Protein AF-A0A4P6YTA4-F1 (afdb_monomer_lite)

pLDDT: mean 75.15, std 20.16, range [35.97, 96.0]

InterPro domains:
  IPR048911 4-fold beta flower domain [PF21784] (6-77)

Secondary structure (DSSP, 8-state):
-PPEEEE-TTS-EEEEE-TTSEEEETTS-EEEEEETTEEE-TTS-EEEEEETTEEEETTS-EEEEETT--S-PPPP--S-S-------TTSTT--HHHHHHHHHHHHHHHHHTT-

Organism: NCBI:txid2506420

Foldseek 3Di:
DDWWFKAFPVRHTAWTQDPQQWIAGPVRHTDAGADPQFTAHLVRDTFFGRDQQFTAGPQQFGGIGTVRRDPDRDDGPPPDDDDPPDPPVVCPPVVSCVRNVVSVVVVVVVVVVVD

Sequence (115 aa):
MSDLVFYDRTGEPKLYLNHDKELYGYDGTFHGIIFKGIMYDFEGNWVGELSEGYLYNHDGHAEYFSKGAKNGPKLPKSVGFNDDRDWPEEHGQVDIKLVTERIFKRKVWSAKAVL

Structure (mmCIF, N/CA/C/O backbone):
data_AF-A0A4P6YTA4-F1
#
_entry.id   AF-A0A4P6YTA4-F1
#
loop_
_atom_site.group_PDB
_atom_site.id
_atom_site.type_symbol
_atom_site.label_atom_id
_atom_site.label_alt_id
_atom_site.label_comp_id
_atom_site.label_asym_id
_atom_site.label_entity_id
_atom_site.label_seq_id
_atom_site.pdbx_PDB_ins_code
_atom_site.Cartn_x
_atom_site.Cartn_y
_atom_site.Cartn_z
_atom_site.occupancy
_atom_site.B_iso_or_equiv
_atom_site.auth_seq_id
_atom_site.auth_comp_id
_atom_site.auth_asym_id
_atom_site.auth_atom_id
_atom_site.pdbx_PDB_model_num
ATOM 1 N N . MET A 1 1 ? 7.007 -10.228 11.771 1.00 47.25 1 MET A N 1
ATOM 2 C CA . MET A 1 1 ? 6.060 -9.086 11.740 1.00 47.25 1 MET A CA 1
ATOM 3 C C . MET A 1 1 ? 4.987 -9.452 10.737 1.00 47.25 1 MET A C 1
ATOM 5 O O . MET A 1 1 ? 5.364 -10.027 9.743 1.00 47.25 1 MET A O 1
ATOM 9 N N . SER A 1 2 ? 3.701 -9.253 11.009 1.00 58.12 2 SER A N 1
ATOM 10 C CA . SER A 1 2 ? 2.603 -9.670 10.119 1.00 58.12 2 SER A CA 1
ATOM 11 C C . SER A 1 2 ? 2.495 -8.784 8.876 1.00 58.12 2 SER A C 1
ATOM 13 O O . SER A 1 2 ? 2.819 -7.598 8.947 1.00 58.12 2 SER A O 1
ATOM 15 N N . ASP A 1 3 ? 1.999 -9.344 7.774 1.00 81.81 3 ASP A N 1
ATOM 16 C CA . ASP A 1 3 ? 1.627 -8.578 6.582 1.00 81.81 3 ASP A CA 1
ATOM 17 C C . ASP A 1 3 ? 0.537 -7.548 6.918 1.00 81.81 3 ASP A C 1
ATOM 19 O O . ASP A 1 3 ? -0.327 -7.787 7.773 1.00 81.81 3 ASP A O 1
ATOM 23 N N . LEU A 1 4 ? 0.590 -6.378 6.275 1.00 91.69 4 LEU A N 1
ATOM 24 C CA . LEU A 1 4 ? -0.441 -5.347 6.428 1.00 91.69 4 LEU A CA 1
ATOM 25 C C . LEU A 1 4 ? -1.508 -5.556 5.354 1.00 91.69 4 LEU A C 1
ATOM 27 O O . LEU A 1 4 ? -1.206 -5.468 4.171 1.00 91.69 4 LEU A O 1
ATOM 31 N N . VAL A 1 5 ? -2.747 -5.814 5.765 1.00 95.94 5 VAL A N 1
ATOM 32 C CA . VAL A 1 5 ? -3.872 -6.051 4.848 1.00 95.94 5 VAL A CA 1
ATOM 33 C C . VAL A 1 5 ? -4.628 -4.753 4.590 1.00 95.94 5 VAL A C 1
ATOM 35 O O . VAL A 1 5 ? -4.905 -3.998 5.529 1.00 95.94 5 VAL A O 1
ATOM 38 N N . PHE A 1 6 ? -4.992 -4.537 3.330 1.00 95.94 6 PHE A N 1
ATOM 39 C CA . PHE A 1 6 ? -5.815 -3.436 2.865 1.00 95.94 6 PHE A CA 1
ATOM 40 C C . PHE A 1 6 ? -7.157 -3.937 2.342 1.00 95.94 6 PHE A C 1
ATOM 42 O O . PHE A 1 6 ? -7.244 -4.897 1.570 1.00 95.94 6 PHE A O 1
ATOM 49 N N . TYR A 1 7 ? -8.195 -3.236 2.763 1.00 96.00 7 TYR A N 1
ATOM 50 C CA . TYR A 1 7 ? -9.588 -3.502 2.481 1.00 96.00 7 TYR A CA 1
ATOM 51 C C . TYR A 1 7 ? -10.129 -2.422 1.553 1.00 96.00 7 TYR A C 1
ATOM 53 O O . TYR A 1 7 ? -9.731 -1.259 1.650 1.00 96.00 7 TYR A O 1
ATOM 61 N N . ASP A 1 8 ? -11.034 -2.800 0.660 1.00 94.44 8 ASP A N 1
ATOM 62 C CA . ASP A 1 8 ? -11.807 -1.831 -0.109 1.00 94.44 8 ASP A CA 1
ATOM 63 C C . ASP A 1 8 ? -12.927 -1.205 0.737 1.00 94.44 8 ASP A C 1
ATOM 65 O O . ASP A 1 8 ? -13.161 -1.579 1.888 1.00 94.44 8 ASP A O 1
ATOM 69 N N . ARG A 1 9 ? -13.683 -0.278 0.142 1.00 90.12 9 ARG A N 1
ATOM 70 C CA . ARG A 1 9 ? -14.826 0.402 0.780 1.00 90.12 9 ARG A CA 1
ATOM 71 C C . ARG A 1 9 ? -15.919 -0.523 1.337 1.00 90.12 9 ARG A C 1
ATOM 73 O O . ARG A 1 9 ? -16.735 -0.062 2.130 1.00 90.12 9 ARG A O 1
ATOM 80 N N . THR A 1 10 ? -15.987 -1.776 0.892 1.00 94.00 10 THR A N 1
ATOM 81 C CA . THR A 1 10 ? -16.958 -2.773 1.373 1.00 94.00 10 THR A CA 1
ATOM 82 C C . THR A 1 10 ? -16.428 -3.574 2.563 1.00 94.00 10 THR A C 1
ATOM 84 O O . THR A 1 10 ? -17.187 -4.294 3.207 1.00 94.00 10 THR A O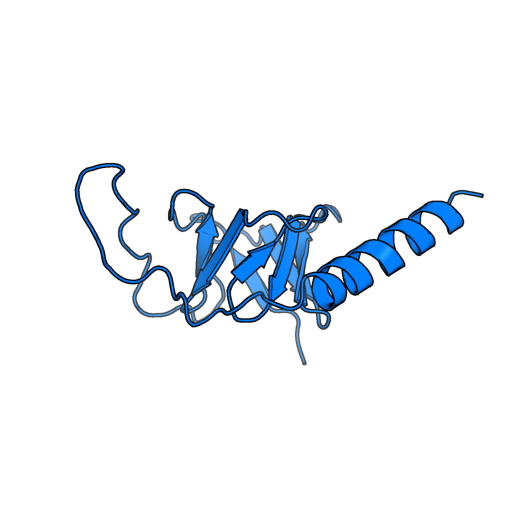 1
ATOM 87 N N . GLY A 1 11 ? -15.145 -3.406 2.898 1.00 91.88 11 GLY A N 1
ATOM 88 C CA . GLY A 1 11 ? -14.460 -4.165 3.937 1.00 91.88 11 GLY A CA 1
ATOM 89 C C . GLY A 1 11 ? -13.887 -5.490 3.436 1.00 91.88 11 GLY A C 1
ATOM 90 O O . GLY A 1 11 ? -13.435 -6.291 4.254 1.00 91.88 11 GLY A O 1
ATOM 91 N N . GLU A 1 12 ? -13.880 -5.739 2.124 1.00 95.31 12 GLU A N 1
ATOM 92 C CA . GLU A 1 12 ? -13.247 -6.926 1.555 1.00 95.31 12 GLU A CA 1
ATOM 93 C C . GLU A 1 12 ? -11.731 -6.728 1.448 1.00 95.31 12 GLU A C 1
ATOM 95 O O . GLU A 1 12 ? -11.288 -5.701 0.928 1.00 95.31 12 GLU A O 1
ATOM 100 N N . PRO A 1 13 ? -10.908 -7.694 1.897 1.00 95.50 13 PRO A N 1
ATOM 101 C CA . PRO A 1 13 ? -9.464 -7.619 1.727 1.00 95.50 13 PRO A CA 1
ATOM 102 C C . PRO A 1 13 ? -9.115 -7.759 0.240 1.00 95.50 13 PRO A C 1
ATOM 104 O O . PRO A 1 13 ? -9.467 -8.751 -0.399 1.00 95.50 13 PRO A O 1
ATOM 107 N N . LYS A 1 14 ? -8.420 -6.763 -0.314 1.00 95.69 14 LYS A N 1
ATOM 108 C CA . LYS A 1 14 ? -8.005 -6.755 -1.728 1.00 95.69 14 LYS A CA 1
ATOM 109 C C . LYS A 1 14 ? -6.503 -6.845 -1.891 1.00 95.69 14 LYS A C 1
ATOM 111 O O . LYS A 1 14 ? -6.048 -7.552 -2.785 1.00 95.69 14 LYS A O 1
ATOM 116 N N . LEU A 1 15 ? -5.753 -6.174 -1.019 1.00 95.81 15 LEU A N 1
ATOM 117 C CA . LEU A 1 15 ? -4.303 -6.089 -1.126 1.00 95.81 15 LEU A CA 1
ATOM 118 C C . LEU A 1 15 ? -3.632 -6.434 0.199 1.00 95.81 15 LEU A C 1
ATOM 120 O O . LEU A 1 15 ? -4.206 -6.249 1.274 1.00 95.81 15 LEU A O 1
ATOM 124 N N . TYR A 1 16 ? -2.385 -6.875 0.129 1.00 95.12 16 TYR A N 1
ATOM 125 C CA . TYR A 1 16 ? -1.520 -7.015 1.290 1.00 95.12 16 TYR A CA 1
ATOM 126 C C . TYR A 1 16 ? -0.116 -6.486 0.990 1.00 95.12 16 TYR A C 1
ATOM 128 O O . TYR A 1 16 ? 0.390 -6.597 -0.127 1.00 95.12 16 TYR A O 1
ATOM 136 N N . LEU A 1 17 ? 0.504 -5.883 2.002 1.00 93.81 17 LEU A N 1
ATOM 137 C CA . LEU A 1 17 ? 1.894 -5.447 1.985 1.00 93.81 17 LEU A CA 1
ATOM 138 C C . LEU A 1 17 ? 2.746 -6.500 2.677 1.00 93.81 17 LEU A C 1
ATOM 140 O O . LEU A 1 17 ? 2.578 -6.740 3.879 1.00 93.81 17 LEU A O 1
ATOM 144 N N . ASN A 1 18 ? 3.677 -7.081 1.930 1.00 91.06 18 ASN A N 1
ATOM 145 C CA . ASN A 1 18 ? 4.611 -8.052 2.476 1.00 91.06 18 ASN A CA 1
ATOM 146 C C . ASN A 1 18 ? 5.741 -7.376 3.281 1.00 91.06 18 ASN A C 1
ATOM 148 O O . ASN A 1 18 ? 5.853 -6.147 3.388 1.00 91.06 18 ASN A O 1
ATOM 152 N N . HIS A 1 19 ? 6.629 -8.196 3.839 1.00 88.00 19 HIS A N 1
ATOM 153 C CA . HIS A 1 19 ? 7.781 -7.731 4.616 1.00 88.00 19 HIS A CA 1
ATOM 154 C C . HIS A 1 19 ? 8.761 -6.859 3.817 1.00 88.00 19 HIS A C 1
ATOM 156 O O . HIS A 1 19 ? 9.383 -5.962 4.391 1.00 88.00 19 HIS A O 1
ATOM 162 N N . ASP A 1 20 ? 8.842 -7.062 2.503 1.00 87.38 20 ASP A N 1
ATOM 163 C CA . ASP A 1 20 ? 9.735 -6.334 1.598 1.00 87.38 20 ASP A CA 1
ATOM 164 C C . ASP A 1 20 ? 9.182 -4.978 1.138 1.00 87.38 20 ASP A C 1
ATOM 166 O O . ASP A 1 20 ? 9.873 -4.241 0.424 1.00 87.38 20 ASP A O 1
ATOM 170 N N . LYS A 1 21 ? 7.997 -4.599 1.642 1.00 89.50 21 LYS A N 1
ATOM 171 C CA . LYS A 1 21 ? 7.238 -3.394 1.270 1.00 89.50 21 LYS A CA 1
ATOM 172 C C . LYS A 1 21 ? 6.661 -3.453 -0.139 1.00 89.50 21 LYS A C 1
ATOM 174 O O . LYS A 1 21 ? 6.457 -2.421 -0.769 1.00 89.50 21 LYS A O 1
ATOM 179 N N . GLU A 1 22 ? 6.371 -4.650 -0.614 1.00 91.69 22 GLU A N 1
ATOM 180 C CA . GLU A 1 22 ? 5.724 -4.892 -1.895 1.00 91.69 22 GLU A CA 1
ATOM 181 C C . GLU A 1 22 ? 4.229 -5.129 -1.682 1.00 91.69 22 GLU A C 1
ATOM 183 O O . GLU A 1 22 ? 3.825 -5.865 -0.777 1.00 91.69 22 GLU A O 1
ATOM 188 N N . LEU A 1 23 ? 3.421 -4.483 -2.512 1.00 93.06 23 LEU A N 1
ATOM 189 C CA . LEU A 1 23 ? 1.972 -4.530 -2.478 1.00 93.06 23 LEU A CA 1
ATOM 190 C C . LEU A 1 23 ? 1.472 -5.535 -3.514 1.00 93.06 23 LEU A C 1
ATOM 192 O O . LEU A 1 23 ? 1.781 -5.412 -4.704 1.00 93.06 23 LEU A O 1
ATOM 196 N N . TYR A 1 24 ? 0.679 -6.501 -3.063 1.00 93.44 24 TYR A N 1
ATOM 197 C CA . TYR A 1 24 ? 0.106 -7.537 -3.916 1.00 93.44 24 TYR A CA 1
ATOM 198 C C . TYR A 1 24 ? -1.389 -7.685 -3.720 1.00 93.44 24 TYR A C 1
ATOM 200 O O . TYR A 1 24 ? -1.896 -7.484 -2.617 1.00 93.44 24 TYR A O 1
ATOM 208 N N . GLY A 1 25 ? -2.061 -8.115 -4.782 1.00 93.56 25 GLY A N 1
ATOM 209 C CA . GLY A 1 25 ? -3.378 -8.721 -4.712 1.00 93.56 25 GLY A CA 1
ATOM 210 C C . GLY A 1 25 ? -3.304 -10.174 -4.250 1.00 93.56 25 GLY A C 1
ATOM 211 O O . GLY A 1 25 ? -2.287 -10.854 -4.395 1.00 93.56 25 GLY A O 1
ATOM 212 N N . TYR A 1 26 ? -4.410 -10.673 -3.698 1.00 90.94 26 TYR A N 1
ATOM 213 C CA . TYR A 1 26 ? -4.539 -12.085 -3.303 1.00 90.94 26 TYR A CA 1
ATOM 214 C C . TYR A 1 26 ? -4.520 -13.064 -4.487 1.00 90.94 26 TYR A C 1
ATOM 216 O O . TYR A 1 26 ? -4.348 -14.264 -4.292 1.00 90.94 26 TYR A O 1
ATOM 224 N N . ASP A 1 27 ? -4.671 -12.559 -5.708 1.00 91.06 27 ASP A N 1
ATOM 225 C CA . ASP A 1 27 ? -4.472 -13.282 -6.964 1.00 91.06 27 ASP A CA 1
ATOM 226 C C . ASP A 1 27 ? -2.984 -13.404 -7.362 1.00 91.06 27 ASP A C 1
ATOM 228 O O . ASP A 1 27 ? -2.663 -14.040 -8.364 1.00 91.06 27 ASP A O 1
ATOM 232 N N . GLY A 1 28 ? -2.073 -12.812 -6.582 1.00 88.94 28 GLY A N 1
ATOM 233 C CA . GLY A 1 28 ? -0.640 -12.756 -6.864 1.00 88.94 28 GLY A CA 1
ATOM 234 C C . GLY A 1 28 ? -0.224 -11.578 -7.749 1.00 88.94 28 GLY A C 1
ATOM 235 O O . GLY A 1 28 ? 0.967 -11.438 -8.041 1.00 88.94 28 GLY A O 1
ATOM 236 N N . THR A 1 29 ? -1.159 -10.712 -8.156 1.00 90.88 29 THR A N 1
ATOM 237 C CA . THR A 1 29 ? -0.860 -9.530 -8.971 1.00 90.88 29 THR A CA 1
ATOM 238 C C . THR A 1 29 ? -0.006 -8.544 -8.177 1.00 90.88 29 THR A C 1
ATOM 240 O O . THR A 1 29 ? -0.321 -8.201 -7.041 1.00 90.88 29 THR A O 1
ATOM 243 N N . PHE A 1 30 ? 1.097 -8.078 -8.765 1.00 89.88 30 PHE A N 1
ATOM 244 C CA . PHE A 1 30 ? 1.953 -7.052 -8.167 1.00 89.88 30 PHE A CA 1
ATOM 245 C C . PHE A 1 30 ? 1.403 -5.656 -8.481 1.00 89.88 30 PHE A C 1
ATOM 247 O O . PHE A 1 30 ? 1.210 -5.323 -9.648 1.00 89.88 30 PHE A O 1
ATOM 254 N N . HIS A 1 31 ? 1.198 -4.836 -7.449 1.00 90.50 31 HIS A N 1
ATOM 255 C CA . HIS A 1 31 ? 0.652 -3.479 -7.581 1.00 90.50 31 HIS A CA 1
ATOM 256 C C . HIS A 1 31 ? 1.690 -2.376 -7.366 1.00 90.50 31 HIS A C 1
ATOM 258 O O . HIS A 1 31 ? 1.499 -1.263 -7.847 1.00 90.50 31 HIS A O 1
ATOM 264 N N . GLY A 1 32 ? 2.788 -2.659 -6.663 1.00 91.12 32 GLY A N 1
ATOM 265 C CA . GLY A 1 32 ? 3.845 -1.674 -6.468 1.00 91.12 32 GLY A CA 1
ATOM 266 C C . GLY A 1 32 ? 4.717 -1.927 -5.249 1.00 91.12 32 GLY A C 1
ATOM 267 O O . GLY A 1 32 ? 4.540 -2.894 -4.509 1.00 91.12 32 GLY A O 1
ATOM 268 N N . ILE A 1 33 ? 5.671 -1.030 -5.032 1.00 92.31 33 ILE A N 1
ATOM 269 C CA . ILE A 1 33 ? 6.526 -0.984 -3.845 1.00 92.31 33 ILE A CA 1
ATOM 270 C C . ILE A 1 33 ? 6.242 0.303 -3.083 1.00 92.31 33 ILE A C 1
ATOM 272 O O . ILE A 1 33 ? 6.145 1.377 -3.672 1.00 92.31 33 ILE A O 1
ATOM 276 N N . ILE A 1 34 ? 6.162 0.198 -1.759 1.00 91.25 34 ILE A N 1
ATOM 277 C CA . ILE A 1 34 ? 6.018 1.341 -0.865 1.00 91.25 34 ILE A CA 1
ATOM 278 C C . ILE A 1 34 ? 7.383 1.712 -0.291 1.00 91.25 34 ILE A C 1
ATOM 280 O O . ILE A 1 34 ? 8.014 0.935 0.429 1.00 91.25 34 ILE A O 1
ATOM 284 N N . PHE A 1 35 ? 7.818 2.941 -0.542 1.00 87.12 35 PHE A N 1
ATOM 285 C CA . PHE A 1 35 ? 9.041 3.496 0.020 1.00 87.12 35 PHE A CA 1
ATOM 286 C C . PHE A 1 35 ? 8.763 4.871 0.622 1.00 87.12 35 PHE A C 1
ATOM 288 O O . PHE A 1 35 ? 8.276 5.766 -0.056 1.00 87.12 35 PHE A O 1
ATOM 295 N N . LYS A 1 36 ? 9.053 5.034 1.921 1.00 88.06 36 LYS A N 1
ATOM 296 C CA . LYS A 1 36 ? 8.778 6.270 2.684 1.00 88.06 36 LYS A 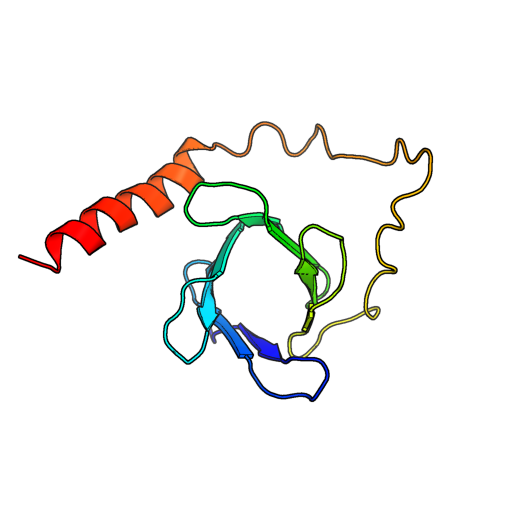CA 1
ATOM 297 C C . LYS A 1 36 ? 7.331 6.787 2.542 1.00 88.06 36 LYS A C 1
ATOM 299 O O . LYS A 1 36 ? 7.105 7.986 2.510 1.00 88.06 36 LYS A O 1
ATOM 304 N N . GLY A 1 37 ? 6.357 5.878 2.461 1.00 88.81 37 GLY A N 1
ATOM 305 C CA . GLY A 1 37 ? 4.940 6.231 2.302 1.00 88.81 37 GLY A CA 1
ATOM 306 C C . GLY A 1 37 ? 4.525 6.525 0.860 1.00 88.81 37 GLY A C 1
ATOM 307 O O . GLY A 1 37 ? 3.344 6.693 0.604 1.00 88.81 37 GLY A O 1
ATOM 308 N N . ILE A 1 38 ? 5.446 6.513 -0.099 1.00 90.44 38 ILE A N 1
ATOM 309 C CA . ILE A 1 38 ? 5.144 6.714 -1.514 1.00 90.44 38 ILE A CA 1
ATOM 310 C C . ILE A 1 38 ? 5.081 5.361 -2.224 1.00 90.44 38 ILE A C 1
ATOM 312 O O . ILE A 1 38 ? 5.922 4.493 -1.977 1.00 90.44 38 ILE A O 1
ATOM 316 N N . MET A 1 39 ? 4.079 5.172 -3.080 1.00 90.75 39 MET A N 1
ATOM 317 C CA . MET A 1 39 ? 3.889 3.960 -3.869 1.00 90.75 39 MET A CA 1
ATOM 318 C C . MET A 1 39 ? 4.436 4.157 -5.282 1.00 90.75 39 MET A C 1
ATOM 320 O O . MET A 1 39 ? 4.081 5.121 -5.967 1.00 90.75 39 MET A O 1
ATOM 324 N N . TYR A 1 40 ? 5.275 3.218 -5.709 1.00 88.25 40 TYR A N 1
ATOM 325 C CA . TYR A 1 40 ? 5.877 3.185 -7.036 1.00 88.25 40 TYR A CA 1
ATOM 326 C C . TYR A 1 40 ? 5.500 1.903 -7.769 1.00 88.25 40 TYR A C 1
ATOM 328 O O . TYR A 1 40 ? 5.430 0.837 -7.150 1.00 88.25 40 TYR A O 1
ATOM 336 N N . ASP A 1 41 ? 5.289 1.993 -9.078 1.00 85.19 41 ASP A N 1
ATOM 337 C CA . ASP A 1 41 ? 5.112 0.817 -9.924 1.00 85.19 41 ASP A CA 1
ATOM 338 C C . ASP A 1 41 ? 6.449 0.098 -10.191 1.00 85.19 41 ASP A C 1
ATOM 340 O O . ASP A 1 41 ? 7.511 0.435 -9.660 1.00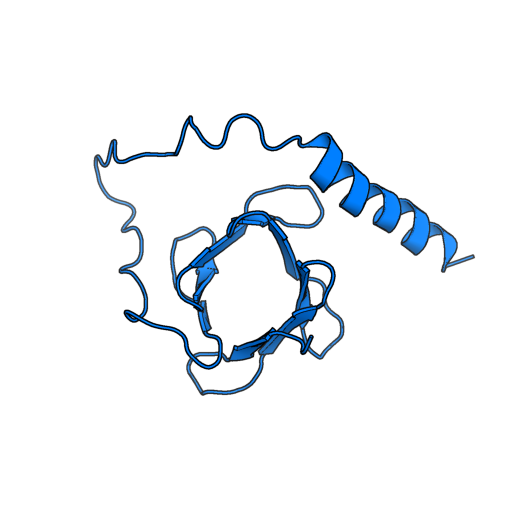 85.19 41 ASP A O 1
ATOM 344 N N . PHE A 1 42 ? 6.395 -0.931 -11.035 1.00 80.00 42 PHE A N 1
ATOM 345 C CA . PHE A 1 42 ? 7.572 -1.698 -11.427 1.00 80.00 42 PHE A CA 1
ATOM 346 C C . PHE A 1 42 ? 8.524 -0.949 -12.376 1.00 80.00 42 PHE A C 1
ATOM 348 O O . PHE A 1 42 ? 9.623 -1.422 -12.646 1.00 80.00 42 PHE A O 1
ATOM 355 N N . GLU A 1 43 ? 8.136 0.197 -12.914 1.00 79.38 43 GLU A N 1
ATOM 356 C CA . GLU A 1 43 ? 8.999 1.050 -13.734 1.00 79.38 43 GLU A CA 1
ATOM 357 C C . GLU A 1 43 ? 9.631 2.176 -12.903 1.00 79.38 43 GLU A C 1
ATOM 359 O O . GLU A 1 43 ? 10.564 2.836 -13.360 1.00 79.38 43 GLU A O 1
ATOM 364 N N . GLY A 1 44 ? 9.196 2.330 -11.649 1.00 80.00 44 GLY A N 1
ATOM 365 C CA . GLY A 1 44 ? 9.613 3.400 -10.752 1.00 80.00 44 GLY A CA 1
ATOM 366 C C . GLY A 1 44 ? 8.765 4.663 -10.892 1.00 80.00 44 GLY A C 1
ATOM 367 O O . GLY A 1 44 ? 9.129 5.691 -10.318 1.00 80.00 44 GLY A O 1
ATOM 368 N N . ASN A 1 45 ? 7.644 4.611 -11.616 1.00 84.56 45 ASN A N 1
ATOM 369 C CA . ASN A 1 45 ? 6.707 5.723 -11.685 1.00 84.56 45 ASN A CA 1
ATOM 370 C C . ASN A 1 45 ? 5.920 5.816 -10.381 1.00 84.56 45 ASN A C 1
ATOM 372 O O . ASN A 1 45 ? 5.553 4.809 -9.775 1.00 84.56 45 ASN A O 1
ATOM 376 N N . TRP A 1 46 ? 5.635 7.043 -9.961 1.00 86.56 46 TRP A N 1
ATOM 377 C CA . TRP A 1 46 ? 4.734 7.291 -8.848 1.00 86.56 46 TRP A CA 1
ATOM 378 C C . TRP A 1 46 ? 3.300 6.904 -9.222 1.00 86.56 46 TRP A C 1
ATOM 380 O O . TRP A 1 46 ? 2.789 7.348 -10.247 1.00 86.56 46 TRP A O 1
ATOM 390 N N . VAL A 1 47 ? 2.647 6.111 -8.374 1.00 88.81 47 VAL A N 1
ATOM 391 C CA . VAL A 1 47 ? 1.267 5.642 -8.602 1.00 88.81 47 VAL A CA 1
ATOM 392 C C . VAL A 1 47 ? 0.331 5.907 -7.425 1.00 88.81 47 VAL A C 1
ATOM 394 O O . VAL A 1 47 ? -0.876 5.688 -7.534 1.00 88.81 47 VAL A O 1
ATOM 397 N N . GLY A 1 48 ? 0.861 6.385 -6.296 1.00 91.31 48 GLY A N 1
ATOM 398 C CA . GLY A 1 48 ? 0.047 6.687 -5.126 1.00 91.31 48 GLY A CA 1
ATOM 399 C C . GLY A 1 48 ? 0.824 6.903 -3.831 1.00 91.31 48 GLY A C 1
ATOM 400 O O . GLY A 1 48 ? 2.050 7.027 -3.813 1.00 91.31 48 GLY A O 1
ATOM 401 N N . GLU A 1 49 ? 0.102 6.938 -2.718 1.00 92.88 49 GLU A N 1
ATOM 402 C CA . GLU A 1 49 ? 0.641 7.206 -1.380 1.00 92.88 49 GLU A CA 1
ATOM 403 C C . GLU A 1 49 ? -0.028 6.302 -0.335 1.00 92.88 49 GLU A C 1
ATOM 405 O O . GLU A 1 49 ? -1.237 6.091 -0.361 1.00 92.88 49 GLU A O 1
ATOM 410 N N . LEU A 1 50 ? 0.749 5.804 0.624 1.00 92.56 50 LEU A N 1
ATOM 411 C CA . LEU A 1 50 ? 0.271 5.229 1.875 1.00 92.56 50 LEU A CA 1
ATOM 412 C C . LEU A 1 50 ? 0.376 6.275 2.989 1.00 92.56 50 LEU A C 1
ATOM 414 O O . LEU A 1 50 ? 1.475 6.592 3.445 1.00 92.56 50 LEU A O 1
ATOM 418 N N . SER A 1 51 ? -0.770 6.743 3.478 1.00 92.31 51 SER A N 1
ATOM 419 C CA . SER A 1 51 ? -0.856 7.803 4.490 1.00 92.31 51 SER A CA 1
ATOM 420 C C . SER A 1 51 ? -1.911 7.456 5.533 1.00 92.31 51 SER A C 1
ATOM 422 O O . SER A 1 51 ? -3.046 7.146 5.176 1.00 92.31 51 SER A O 1
ATOM 424 N N . GLU A 1 52 ? -1.561 7.491 6.822 1.00 90.94 52 GLU A N 1
ATOM 425 C CA . GLU A 1 52 ? -2.496 7.227 7.938 1.00 90.94 52 GLU A CA 1
ATOM 426 C C . GLU A 1 52 ? -3.291 5.909 7.808 1.00 90.94 52 GLU A C 1
ATOM 428 O O . GLU A 1 52 ? -4.422 5.780 8.278 1.00 90.94 52 GLU A O 1
ATOM 433 N N . GLY A 1 53 ? -2.690 4.909 7.157 1.00 92.31 53 GLY A N 1
ATOM 434 C CA . GLY A 1 53 ? -3.300 3.605 6.913 1.00 92.31 53 GLY A CA 1
ATOM 435 C C . GLY A 1 53 ? -4.220 3.532 5.693 1.00 92.31 53 GLY A C 1
ATOM 436 O O . GLY A 1 53 ? -4.806 2.471 5.489 1.00 92.31 53 GLY A O 1
ATOM 437 N N . TYR A 1 54 ? -4.323 4.587 4.884 1.00 94.12 54 TYR A N 1
ATOM 438 C CA . TYR A 1 54 ? -5.046 4.613 3.608 1.00 94.12 54 TYR A CA 1
ATOM 439 C C . TYR A 1 54 ? -4.082 4.573 2.421 1.00 94.12 54 TYR A C 1
ATOM 441 O O . TYR A 1 54 ? -3.050 5.244 2.444 1.00 94.12 54 TYR A O 1
ATOM 449 N N . LEU A 1 55 ? -4.444 3.812 1.386 1.00 93.44 55 LEU A N 1
ATOM 450 C CA . LEU A 1 55 ? -3.802 3.855 0.076 1.00 93.44 55 LEU A CA 1
ATOM 451 C C . LEU A 1 55 ? -4.570 4.811 -0.827 1.00 93.44 55 LEU A C 1
ATOM 453 O O . LEU A 1 55 ? -5.744 4.590 -1.130 1.00 93.44 55 LEU A O 1
ATOM 457 N N . TYR A 1 56 ? -3.875 5.857 -1.244 1.00 92.31 56 TYR A N 1
ATOM 458 C CA . TYR A 1 56 ? -4.342 6.855 -2.186 1.00 92.31 56 TYR A CA 1
ATOM 459 C C . TYR A 1 56 ? -3.758 6.557 -3.560 1.00 92.31 56 TYR A C 1
ATOM 461 O O . TYR A 1 56 ? -2.572 6.243 -3.663 1.00 92.31 56 TYR A O 1
ATOM 469 N N . ASN A 1 57 ? -4.571 6.669 -4.604 1.00 89.81 57 ASN A N 1
ATOM 470 C CA . ASN A 1 57 ? -4.095 6.590 -5.980 1.00 89.81 57 ASN A CA 1
ATOM 471 C C . ASN A 1 57 ? -3.426 7.906 -6.422 1.00 89.81 57 ASN A C 1
ATOM 473 O O . ASN A 1 57 ? -3.354 8.876 -5.662 1.00 89.81 57 ASN A O 1
ATOM 477 N N . HIS A 1 58 ? -2.943 7.945 -7.664 1.00 86.12 58 HIS A N 1
ATOM 478 C CA . HIS A 1 58 ? -2.286 9.121 -8.240 1.00 86.12 58 HIS A CA 1
ATOM 479 C C . HIS A 1 58 ? -3.171 10.387 -8.305 1.00 86.12 58 HIS A C 1
ATOM 481 O O . HIS A 1 58 ? -2.653 11.501 -8.293 1.00 86.12 58 HIS A O 1
ATOM 487 N N . ASP A 1 59 ? -4.496 10.235 -8.298 1.00 84.19 59 ASP A N 1
ATOM 488 C CA . ASP A 1 59 ? -5.459 11.345 -8.247 1.00 84.19 59 ASP A CA 1
ATOM 489 C C . ASP A 1 59 ? -5.735 11.823 -6.804 1.00 84.19 59 ASP A C 1
ATOM 491 O O . ASP A 1 59 ? -6.472 12.781 -6.561 1.00 84.19 59 ASP A O 1
ATOM 495 N N . GLY A 1 60 ? -5.155 11.152 -5.804 1.00 84.44 60 GLY A N 1
ATOM 496 C CA . GLY A 1 60 ? -5.384 11.432 -4.389 1.00 84.44 60 GLY A CA 1
ATOM 497 C C . GLY A 1 60 ? -6.702 10.870 -3.852 1.00 84.44 60 GLY A C 1
ATOM 498 O O . GLY A 1 60 ? -7.129 11.264 -2.766 1.00 84.44 60 GLY A O 1
ATOM 499 N N . HIS A 1 61 ? -7.359 9.953 -4.565 1.00 88.75 61 HIS A N 1
ATOM 500 C CA . HIS A 1 61 ? -8.515 9.227 -4.044 1.00 88.75 61 HIS A CA 1
ATOM 501 C C . HIS A 1 61 ? -8.059 8.066 -3.161 1.00 88.75 61 HIS A C 1
ATOM 503 O O . HIS A 1 61 ? -7.243 7.250 -3.580 1.00 88.75 61 HIS A O 1
ATOM 509 N N . ALA A 1 62 ? -8.613 7.966 -1.949 1.00 92.19 62 ALA A N 1
ATOM 510 C CA . ALA A 1 62 ? -8.415 6.793 -1.104 1.00 92.19 62 ALA A CA 1
ATOM 511 C C . ALA A 1 62 ? -9.169 5.595 -1.696 1.00 92.19 62 ALA A C 1
ATOM 513 O O . ALA A 1 62 ? -10.402 5.579 -1.705 1.00 92.19 62 ALA A O 1
ATOM 514 N N . GLU A 1 63 ? -8.436 4.593 -2.169 1.00 92.38 63 GLU A N 1
ATOM 515 C CA . GLU A 1 63 ? -9.018 3.379 -2.751 1.00 92.38 63 GLU A CA 1
ATOM 516 C C . GLU A 1 63 ? -9.130 2.252 -1.725 1.00 92.38 63 GLU A C 1
ATOM 518 O O . GLU A 1 63 ? -10.117 1.513 -1.713 1.00 92.38 63 GLU A O 1
ATOM 523 N N . TYR A 1 64 ? -8.146 2.157 -0.825 1.00 94.94 64 TYR A N 1
ATOM 524 C CA . TYR A 1 64 ? -8.082 1.101 0.179 1.00 94.94 64 TYR A CA 1
ATOM 525 C C . TYR A 1 64 ? -7.687 1.636 1.551 1.00 94.94 64 TYR A C 1
ATOM 527 O O . TYR A 1 64 ? -7.035 2.674 1.678 1.00 94.94 64 TYR A O 1
ATOM 535 N N . PHE A 1 65 ? -8.034 0.893 2.597 1.00 95.62 65 PHE A N 1
ATOM 536 C CA . PHE A 1 65 ? -7.662 1.209 3.973 1.00 95.62 65 PHE A CA 1
ATOM 537 C C . PHE A 1 65 ? -7.186 -0.031 4.717 1.00 95.62 65 PHE A C 1
ATOM 539 O O . PHE A 1 65 ? -7.631 -1.140 4.461 1.00 95.62 65 PHE A O 1
ATOM 546 N N . SER A 1 66 ? -6.278 0.148 5.663 1.00 95.31 66 SER A N 1
ATOM 547 C CA . SER A 1 66 ? -5.781 -0.917 6.528 1.00 95.31 66 SER A CA 1
ATOM 548 C C . SER A 1 66 ? -6.504 -0.931 7.869 1.00 95.31 66 SER A C 1
ATOM 550 O O . SER A 1 66 ? -7.140 0.041 8.292 1.00 95.31 66 SER A O 1
ATOM 552 N N . LYS A 1 67 ? -6.389 -2.051 8.585 1.00 92.06 67 LYS A N 1
ATOM 553 C CA . LYS A 1 67 ? -6.900 -2.138 9.953 1.00 92.06 67 LYS A CA 1
ATOM 554 C C . LYS A 1 67 ? -6.155 -1.140 10.846 1.00 92.06 67 LYS A C 1
ATOM 556 O O . LYS A 1 67 ? -4.948 -1.254 11.030 1.00 92.06 67 LYS A O 1
ATOM 561 N N . GLY A 1 68 ? -6.895 -0.207 11.444 1.00 88.69 68 GLY A N 1
ATOM 562 C CA . GLY A 1 68 ? -6.331 0.846 12.292 1.00 88.69 68 GLY A CA 1
ATOM 563 C C . GLY A 1 68 ? -6.006 2.145 11.557 1.00 88.69 68 GLY A C 1
ATOM 564 O O . GLY A 1 68 ? -5.340 2.994 12.147 1.00 88.69 68 GLY A O 1
ATOM 565 N N . ALA A 1 69 ? -6.474 2.310 10.314 1.00 90.94 69 ALA A N 1
ATOM 566 C CA . ALA A 1 69 ? -6.414 3.585 9.611 1.00 90.94 69 ALA A CA 1
ATOM 567 C C . ALA A 1 69 ? -7.088 4.709 10.425 1.00 90.94 69 ALA A C 1
ATOM 569 O O . ALA A 1 69 ? -8.110 4.490 11.085 1.00 90.94 69 ALA A O 1
ATOM 570 N N . LYS A 1 70 ? -6.497 5.907 10.405 1.00 87.06 70 LYS A N 1
ATOM 571 C CA . LYS A 1 70 ? -6.895 7.052 11.246 1.00 87.06 70 LYS A CA 1
ATOM 572 C C . LYS A 1 70 ? -7.212 8.274 10.396 1.00 87.06 70 LYS A C 1
ATOM 574 O O . LYS A 1 70 ? -6.858 8.327 9.228 1.00 87.06 70 LYS A O 1
ATOM 579 N N . ASN A 1 71 ? -7.892 9.253 10.991 1.00 83.00 71 ASN A N 1
ATOM 580 C CA . ASN A 1 71 ? -8.190 10.567 10.399 1.00 83.00 71 ASN A CA 1
ATOM 581 C C . ASN A 1 71 ? -9.084 10.565 9.140 1.00 83.00 71 ASN A C 1
ATOM 583 O O . ASN A 1 71 ? -9.436 11.634 8.654 1.00 83.00 71 ASN A O 1
ATOM 587 N N . GLY A 1 72 ? -9.521 9.391 8.673 1.00 80.56 72 GLY A N 1
ATOM 588 C CA . GLY A 1 72 ? -10.393 9.247 7.508 1.00 80.56 72 GLY A CA 1
ATOM 589 C C . GLY A 1 72 ? -9.673 9.491 6.173 1.00 80.56 72 GLY A C 1
ATOM 590 O O . GLY A 1 72 ? -8.505 9.883 6.159 1.00 80.56 72 GLY A O 1
ATOM 591 N N . PRO A 1 73 ? -10.358 9.259 5.039 1.00 79.44 73 PRO A N 1
ATOM 592 C CA . PRO A 1 73 ? -9.852 9.641 3.728 1.00 79.44 73 PRO A CA 1
ATOM 593 C C . PRO A 1 73 ? -9.604 11.148 3.667 1.00 79.44 73 PRO A C 1
ATOM 595 O O . PRO A 1 73 ? -10.502 11.940 3.966 1.00 79.44 73 PRO A O 1
ATOM 598 N N . LYS A 1 74 ? -8.408 11.556 3.238 1.00 75.81 74 LYS A N 1
ATOM 599 C CA . LYS A 1 74 ? -8.168 12.947 2.839 1.00 75.81 74 LYS A CA 1
ATOM 600 C C . LYS A 1 74 ? -9.108 13.296 1.680 1.00 75.81 74 LYS A C 1
ATOM 602 O O . LYS A 1 74 ? -9.423 12.441 0.850 1.00 75.81 74 LYS A O 1
ATOM 607 N N . LEU A 1 75 ? -9.557 14.552 1.628 1.00 68.12 75 LEU A N 1
ATOM 608 C CA . LEU A 1 75 ? -10.279 15.052 0.460 1.00 68.12 75 LEU A CA 1
ATOM 609 C C . LEU A 1 75 ? -9.406 14.825 -0.784 1.00 68.12 75 LEU A C 1
ATOM 611 O O . LEU A 1 75 ? -8.206 15.111 -0.716 1.00 68.12 75 LEU A O 1
ATOM 615 N N . PRO A 1 76 ? -9.978 14.322 -1.894 1.00 58.91 76 PRO A N 1
ATOM 616 C CA . PRO A 1 76 ? -9.241 14.203 -3.141 1.00 58.91 76 PRO A CA 1
ATOM 617 C C . PRO A 1 76 ? -8.632 15.550 -3.498 1.00 58.91 76 PRO A C 1
ATOM 619 O O . PRO A 1 76 ? -9.258 16.590 -3.258 1.00 58.91 76 PRO A O 1
ATOM 622 N N . LYS A 1 77 ? -7.434 15.549 -4.083 1.00 59.53 77 LYS A N 1
ATOM 623 C CA . LYS A 1 77 ? -6.870 16.777 -4.636 1.00 59.53 77 LYS A CA 1
ATOM 624 C C . LYS A 1 77 ? -7.758 17.164 -5.818 1.00 59.53 77 LYS A C 1
ATOM 626 O O . LYS A 1 77 ? -7.599 16.640 -6.913 1.00 59.53 77 LYS A O 1
ATOM 631 N N . SER A 1 78 ? -8.757 18.017 -5.596 1.00 49.94 78 SER A N 1
ATOM 632 C CA . SER A 1 78 ? -9.572 18.553 -6.680 1.00 49.94 78 SER A CA 1
ATOM 633 C C . SER A 1 78 ? -8.627 19.200 -7.685 1.00 49.94 78 SER A C 1
ATOM 635 O O . SER A 1 78 ? -7.885 20.112 -7.321 1.00 49.94 78 SER A O 1
ATOM 637 N N . VAL A 1 79 ? -8.631 18.717 -8.926 1.00 46.34 79 VAL A N 1
ATOM 638 C CA . VAL A 1 79 ? -7.873 19.315 -10.025 1.00 46.34 79 VAL A CA 1
ATOM 639 C C . VAL A 1 79 ? -8.451 20.715 -10.252 1.00 46.34 79 VAL A C 1
ATOM 641 O O . VAL A 1 79 ? -9.469 20.876 -10.922 1.00 46.34 79 VAL A O 1
ATOM 644 N N . GLY A 1 80 ? -7.886 21.725 -9.589 1.00 35.97 80 GLY A N 1
ATOM 645 C CA . GLY A 1 80 ? -8.472 23.059 -9.577 1.00 35.97 80 GLY A CA 1
ATOM 646 C C . GLY A 1 80 ? -7.777 24.055 -8.656 1.00 35.97 80 GLY A C 1
ATOM 647 O O . GLY A 1 80 ? -8.246 24.297 -7.553 1.00 35.97 80 GLY A O 1
ATOM 648 N N . PHE A 1 81 ? -6.751 24.692 -9.225 1.00 37.72 81 PHE A N 1
ATOM 649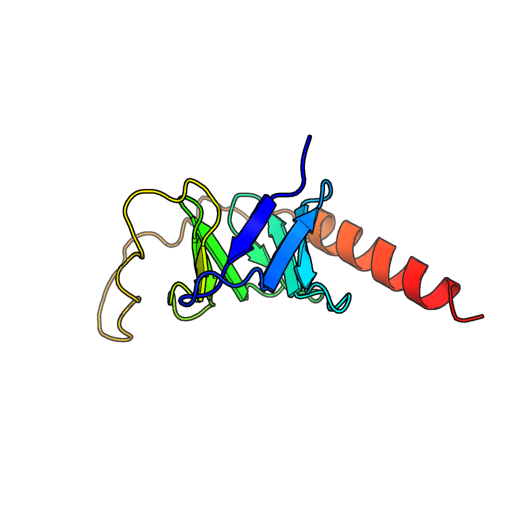 C CA . PHE A 1 81 ? -6.194 26.011 -8.901 1.00 37.72 81 PHE A CA 1
ATOM 650 C C . PHE A 1 81 ? -5.339 26.177 -7.637 1.00 37.72 81 PHE A C 1
ATOM 652 O O . PHE A 1 81 ? -5.831 26.185 -6.517 1.00 37.72 81 PHE A O 1
ATOM 659 N N . ASN A 1 82 ? -4.055 26.443 -7.915 1.00 44.00 82 ASN A N 1
ATOM 660 C CA . ASN A 1 82 ? -3.032 27.050 -7.068 1.00 44.00 82 ASN A CA 1
ATOM 661 C C . ASN A 1 82 ? -2.978 26.512 -5.653 1.00 44.00 82 ASN A C 1
ATOM 663 O O . ASN A 1 82 ? -3.505 27.100 -4.709 1.00 44.00 82 ASN A O 1
ATOM 667 N N . ASP A 1 83 ? -2.230 25.430 -5.526 1.00 44.09 83 ASP A N 1
ATOM 668 C CA . ASP A 1 83 ? -1.664 25.094 -4.250 1.00 44.09 83 ASP A CA 1
ATOM 669 C C . ASP A 1 83 ? -0.184 24.825 -4.434 1.00 44.09 83 ASP A C 1
ATOM 671 O O . ASP A 1 83 ? 0.259 23.694 -4.612 1.00 44.09 83 ASP A O 1
ATOM 675 N N . ASP A 1 84 ? 0.579 25.907 -4.339 1.00 46.44 84 ASP A N 1
ATOM 676 C CA . ASP A 1 84 ? 2.019 25.921 -4.092 1.00 46.44 84 ASP A CA 1
ATOM 677 C C . ASP A 1 84 ? 2.370 25.280 -2.721 1.00 46.44 84 ASP A C 1
ATOM 679 O O . ASP A 1 84 ? 3.435 25.525 -2.161 1.00 46.44 84 ASP A O 1
ATOM 683 N N . ARG A 1 85 ? 1.471 24.460 -2.151 1.00 42.75 85 ARG A N 1
ATOM 684 C CA . ARG A 1 85 ? 1.719 23.599 -0.999 1.00 42.75 85 ARG A CA 1
ATOM 685 C C . ARG A 1 85 ? 2.508 22.389 -1.467 1.00 42.75 85 ARG A C 1
ATOM 687 O O . ARG A 1 85 ? 1.957 21.368 -1.880 1.00 42.75 85 ARG A O 1
ATOM 694 N N . ASP A 1 86 ? 3.816 22.547 -1.324 1.00 46.72 86 ASP A N 1
ATOM 695 C CA . ASP A 1 86 ? 4.698 21.503 -0.830 1.00 46.72 86 ASP A CA 1
ATOM 696 C C . ASP A 1 86 ? 4.575 20.185 -1.598 1.00 46.72 86 ASP A C 1
ATOM 698 O O . ASP A 1 86 ? 4.239 19.130 -1.052 1.00 46.72 86 ASP A O 1
ATOM 702 N N . TRP A 1 87 ? 4.949 20.212 -2.879 1.00 45.56 87 TRP A N 1
ATOM 703 C CA . TRP A 1 87 ? 5.777 19.097 -3.316 1.00 45.56 87 TRP A CA 1
ATOM 704 C C . TRP A 1 87 ? 7.028 19.144 -2.436 1.00 45.56 87 TRP A C 1
ATOM 706 O O . TRP A 1 87 ? 7.698 20.179 -2.441 1.00 45.56 87 TRP A O 1
ATOM 716 N N . PRO A 1 88 ? 7.364 18.105 -1.654 1.00 41.75 88 PRO A N 1
ATOM 717 C CA . PRO A 1 88 ? 8.589 18.141 -0.888 1.00 41.75 88 PRO A CA 1
ATOM 718 C C . PRO A 1 88 ? 9.734 18.089 -1.898 1.00 41.75 88 PRO A C 1
ATOM 720 O O . PRO A 1 88 ? 10.150 17.014 -2.330 1.00 41.75 88 PRO A O 1
ATOM 723 N N . GLU A 1 89 ? 10.284 19.251 -2.250 1.00 43.72 89 GLU A N 1
ATOM 724 C CA . GLU A 1 89 ? 11.635 19.356 -2.811 1.00 43.72 89 GLU A CA 1
ATOM 725 C C . GLU A 1 89 ? 12.653 18.659 -1.873 1.00 43.72 89 GLU A C 1
ATOM 727 O O . GLU A 1 89 ? 13.725 18.240 -2.304 1.00 43.72 89 GLU A O 1
ATOM 732 N N . GLU A 1 90 ? 12.270 18.418 -0.609 1.00 39.84 90 GLU A N 1
ATOM 733 C CA . GLU A 1 90 ? 13.000 17.644 0.400 1.00 39.84 90 GLU A CA 1
ATOM 734 C C . GLU A 1 90 ? 12.848 16.111 0.326 1.00 39.84 90 GLU A C 1
ATOM 736 O O . GLU A 1 90 ? 13.621 15.392 0.969 1.00 39.84 90 GLU A O 1
ATOM 741 N N . HIS A 1 91 ? 11.969 15.548 -0.512 1.00 43.44 91 HIS A N 1
ATOM 742 C CA . HIS A 1 91 ? 12.153 14.163 -0.975 1.00 43.44 91 HIS A CA 1
ATOM 743 C C . HIS A 1 91 ? 13.141 14.164 -2.136 1.00 43.44 91 HIS A C 1
ATOM 745 O O . HIS A 1 91 ? 12.868 13.663 -3.228 1.00 43.44 91 HIS A O 1
ATOM 751 N N . GLY A 1 92 ? 14.302 14.767 -1.857 1.00 40.53 92 GLY A N 1
ATOM 752 C CA . GLY A 1 92 ? 15.436 14.855 -2.747 1.00 40.53 92 GLY A CA 1
ATOM 753 C C . GLY A 1 92 ? 15.658 13.497 -3.361 1.00 40.53 92 GLY A C 1
ATOM 754 O O . GLY A 1 92 ? 15.789 12.527 -2.617 1.00 40.53 92 GLY A O 1
ATOM 755 N N . GLN A 1 93 ? 15.594 13.468 -4.695 1.00 42.59 93 GLN A N 1
ATOM 756 C CA . GLN A 1 93 ? 16.091 12.413 -5.564 1.00 42.59 93 GLN A CA 1
ATOM 757 C C . GLN A 1 93 ? 16.175 11.086 -4.800 1.00 42.59 93 GLN A C 1
ATOM 759 O O . GLN A 1 93 ? 17.270 10.660 -4.433 1.00 42.59 93 GLN A O 1
ATOM 764 N N . VAL A 1 94 ? 15.009 10.511 -4.430 1.00 47.44 94 VAL A N 1
ATOM 765 C CA . VAL A 1 94 ? 14.947 9.163 -3.836 1.00 47.44 94 VAL A CA 1
ATOM 766 C C . VAL A 1 94 ? 15.877 8.354 -4.695 1.00 47.44 94 VAL A C 1
ATOM 768 O O . VAL A 1 94 ? 15.650 8.388 -5.896 1.00 47.44 94 VAL A O 1
ATOM 771 N N . ASP A 1 95 ? 16.943 7.775 -4.129 1.00 51.03 95 ASP A N 1
ATOM 772 C CA . ASP A 1 95 ? 18.001 7.162 -4.927 1.00 51.03 95 ASP A CA 1
ATOM 773 C C . ASP A 1 95 ? 17.332 6.153 -5.852 1.00 51.03 95 ASP A C 1
ATOM 775 O O . ASP A 1 95 ? 16.966 5.051 -5.433 1.00 51.03 95 ASP A O 1
ATOM 779 N N . ILE A 1 96 ? 17.052 6.594 -7.083 1.00 52.47 96 ILE A N 1
ATOM 780 C CA . ILE A 1 96 ? 16.215 5.857 -8.019 1.00 52.47 96 ILE A CA 1
ATOM 781 C C . ILE A 1 96 ? 16.941 4.545 -8.245 1.00 52.47 96 ILE A C 1
ATOM 783 O O . ILE A 1 96 ? 16.298 3.515 -8.313 1.00 52.47 96 ILE A O 1
ATOM 787 N N . LYS A 1 97 ? 18.280 4.534 -8.157 1.00 52.22 97 LYS A N 1
ATOM 788 C CA . LYS A 1 97 ? 19.069 3.311 -8.137 1.00 52.22 97 LYS A CA 1
ATOM 789 C C . LYS A 1 97 ? 18.634 2.314 -7.080 1.00 52.22 97 LYS A C 1
ATOM 791 O O . LYS A 1 97 ? 18.607 1.154 -7.422 1.00 52.22 97 LYS A O 1
ATOM 796 N N . LEU A 1 98 ? 18.271 2.672 -5.852 1.00 61.09 98 LEU A N 1
ATOM 797 C CA . LEU A 1 98 ? 17.895 1.682 -4.833 1.00 61.09 98 LEU A CA 1
ATOM 798 C C . LEU A 1 98 ? 16.511 1.063 -5.104 1.00 61.09 98 LEU A C 1
ATOM 800 O O . LEU A 1 98 ? 16.322 -0.148 -4.951 1.00 61.09 98 LEU A O 1
ATOM 804 N N . VAL A 1 99 ? 15.550 1.885 -5.539 1.00 59.28 99 VAL A N 1
ATOM 805 C CA . VAL A 1 99 ? 14.208 1.428 -5.944 1.00 59.28 99 VAL A CA 1
ATOM 806 C C . VAL A 1 99 ? 14.309 0.621 -7.241 1.00 59.28 99 VAL A C 1
ATOM 808 O O . VAL A 1 99 ? 13.879 -0.531 -7.293 1.00 59.28 99 VAL A O 1
ATOM 811 N N . THR A 1 100 ? 14.983 1.171 -8.248 1.00 57.94 100 THR A N 1
ATOM 812 C CA . THR A 1 100 ? 15.299 0.519 -9.517 1.00 57.94 100 THR A CA 1
ATOM 813 C C . THR A 1 100 ? 16.166 -0.718 -9.323 1.00 57.94 100 THR A C 1
ATOM 815 O O . THR A 1 100 ? 15.933 -1.673 -10.031 1.00 57.94 100 THR A O 1
ATOM 818 N N . GLU A 1 101 ? 17.102 -0.806 -8.376 1.00 62.50 101 GLU A N 1
ATOM 819 C CA . GLU A 1 101 ? 17.901 -2.018 -8.117 1.00 62.50 101 GLU A CA 1
ATOM 820 C C . GLU A 1 101 ? 17.047 -3.127 -7.511 1.00 62.50 101 GLU A C 1
ATOM 822 O O . GLU A 1 101 ? 17.214 -4.291 -7.880 1.00 62.50 101 GLU A O 1
ATOM 827 N N . ARG A 1 102 ? 16.120 -2.797 -6.602 1.00 62.22 102 ARG A N 1
ATOM 828 C CA . ARG A 1 102 ? 15.148 -3.768 -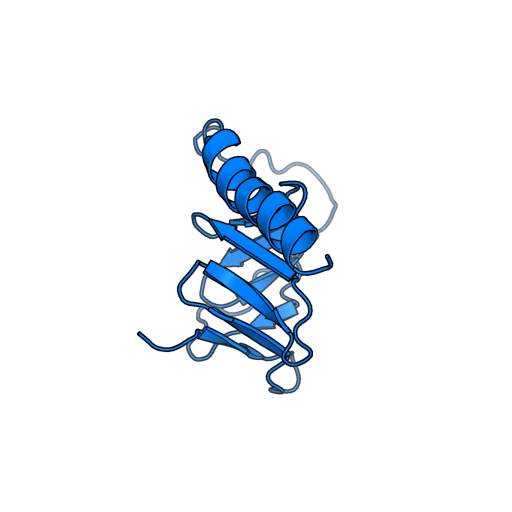6.075 1.00 62.22 102 ARG A CA 1
ATOM 829 C C . ARG A 1 102 ? 14.233 -4.283 -7.185 1.00 62.22 102 ARG A C 1
ATOM 831 O O . ARG A 1 102 ? 14.096 -5.495 -7.355 1.00 62.22 102 ARG A O 1
ATOM 838 N N . ILE A 1 103 ? 13.700 -3.373 -7.993 1.00 61.19 103 ILE A N 1
ATOM 839 C CA . ILE A 1 103 ? 12.902 -3.682 -9.185 1.00 61.19 103 ILE A CA 1
ATOM 840 C C . ILE A 1 103 ? 13.719 -4.490 -10.215 1.00 61.19 103 ILE A C 1
ATOM 842 O O . ILE A 1 103 ? 13.251 -5.482 -10.773 1.00 61.19 103 ILE A O 1
ATOM 846 N N . PHE A 1 104 ? 14.971 -4.113 -10.461 1.00 58.31 104 PHE A N 1
ATOM 847 C CA . PHE A 1 104 ? 15.836 -4.697 -11.484 1.00 58.31 104 PHE A CA 1
ATOM 848 C C . PHE A 1 104 ? 16.306 -6.093 -11.086 1.00 58.31 104 PHE A C 1
ATOM 850 O O . PHE A 1 104 ? 16.240 -7.012 -11.905 1.00 58.31 104 PHE A O 1
ATOM 857 N N . LYS A 1 105 ? 16.689 -6.307 -9.817 1.00 59.41 105 LYS A N 1
ATOM 858 C CA . LYS A 1 105 ? 16.943 -7.653 -9.271 1.00 59.41 105 LYS A CA 1
ATOM 859 C C . LYS A 1 105 ? 15.754 -8.577 -9.521 1.00 59.41 105 LYS A C 1
ATOM 861 O O . LYS A 1 105 ? 15.954 -9.744 -9.854 1.00 59.41 105 LYS A O 1
ATOM 866 N N . ARG A 1 106 ? 14.534 -8.045 -9.451 1.00 58.12 106 ARG A N 1
ATOM 867 C CA . ARG A 1 106 ? 13.306 -8.783 -9.734 1.00 58.12 106 ARG A CA 1
ATOM 868 C C . ARG A 1 106 ? 13.063 -9.033 -11.228 1.00 58.12 106 ARG A C 1
ATOM 870 O O . ARG A 1 106 ? 12.697 -10.159 -11.560 1.00 58.12 106 ARG A O 1
ATOM 877 N N . LYS A 1 107 ? 13.354 -8.082 -12.136 1.00 56.09 107 LYS A N 1
ATOM 878 C CA . LYS A 1 107 ? 13.385 -8.360 -13.597 1.00 56.09 107 LYS A CA 1
ATOM 879 C C . LYS A 1 107 ? 14.303 -9.543 -13.907 1.00 56.09 107 LYS A C 1
ATOM 881 O O . LYS A 1 107 ? 13.916 -10.452 -14.636 1.00 56.09 107 LYS A O 1
ATOM 886 N N . VAL A 1 108 ? 15.501 -9.549 -13.323 1.00 56.59 108 VAL A N 1
ATOM 887 C CA . VAL A 1 108 ? 16.507 -10.595 -13.563 1.00 56.59 108 VAL A CA 1
ATOM 888 C C . VAL A 1 108 ? 16.080 -11.947 -12.979 1.00 56.59 108 VAL A C 1
ATOM 890 O O . VAL A 1 108 ? 16.321 -12.978 -13.604 1.00 56.59 108 VAL A O 1
ATOM 893 N N . TRP A 1 109 ? 15.430 -11.967 -11.812 1.00 48.72 109 TRP A N 1
ATOM 894 C CA . TRP A 1 109 ? 14.926 -13.205 -11.205 1.00 48.72 109 TRP A CA 1
ATOM 895 C C . TRP A 1 109 ? 13.716 -13.782 -11.949 1.00 48.72 109 TRP A C 1
ATOM 897 O O . TRP A 1 109 ? 13.702 -14.974 -12.245 1.00 48.72 109 TRP A O 1
ATOM 907 N N . SER A 1 110 ? 12.741 -12.946 -12.322 1.00 52.88 110 SER A N 1
ATOM 908 C CA . SER A 1 110 ? 11.563 -13.402 -13.071 1.00 52.88 110 SER A CA 1
ATOM 909 C C . SER A 1 110 ? 11.927 -13.920 -14.463 1.00 52.88 110 SER A C 1
ATOM 911 O O . SER A 1 110 ? 11.305 -14.866 -14.931 1.00 52.88 110 SER A O 1
ATOM 913 N N . ALA A 1 111 ? 12.947 -13.350 -15.113 1.00 51.81 111 ALA A N 1
ATOM 914 C CA . ALA A 1 111 ? 13.434 -13.843 -16.401 1.00 51.81 111 ALA A CA 1
ATOM 915 C C . ALA A 1 111 ? 14.174 -15.193 -16.295 1.00 51.81 111 ALA A C 1
ATOM 917 O O . ALA A 1 111 ? 14.206 -15.947 -17.262 1.00 51.81 111 ALA A O 1
ATOM 918 N N . LYS A 1 112 ? 14.758 -15.518 -15.132 1.00 44.84 112 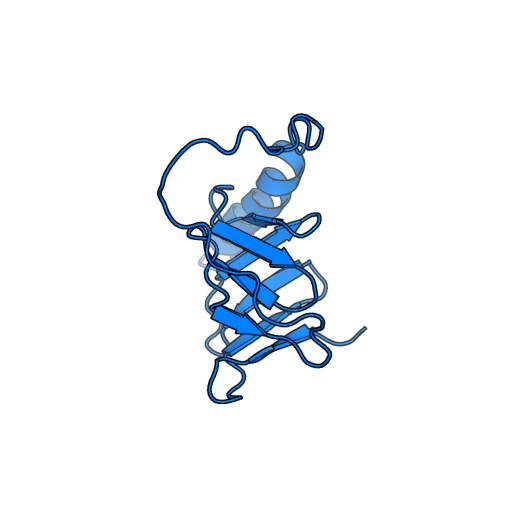LYS A N 1
ATOM 919 C CA . LYS A 1 112 ? 15.444 -16.801 -14.892 1.00 44.84 112 LYS A CA 1
ATOM 920 C C . LYS A 1 112 ? 14.515 -17.932 -14.450 1.00 44.84 112 LYS A C 1
ATOM 922 O O . LYS A 1 112 ? 14.896 -19.083 -14.579 1.00 44.84 112 LYS A O 1
ATOM 927 N N . ALA A 1 113 ? 13.324 -17.623 -13.942 1.00 42.53 113 ALA A N 1
ATOM 928 C CA . ALA A 1 113 ? 12.349 -18.623 -13.499 1.00 42.53 113 ALA A CA 1
ATOM 929 C C . ALA A 1 113 ? 11.514 -19.239 -14.647 1.00 42.53 113 ALA A C 1
ATOM 931 O O . ALA A 1 113 ? 10.663 -20.084 -14.390 1.00 42.53 113 ALA A O 1
ATOM 932 N N . VAL A 1 114 ? 11.738 -18.808 -15.896 1.00 44.69 114 VAL A N 1
ATOM 933 C CA . VAL A 1 114 ? 10.981 -19.220 -17.098 1.00 44.69 114 VAL A CA 1
ATOM 934 C C . VAL A 1 114 ? 11.847 -20.054 -18.071 1.00 44.69 114 VAL A C 1
ATOM 936 O O . VAL A 1 114 ? 11.429 -20.322 -19.193 1.00 44.69 114 VAL A O 1
ATOM 939 N N . LEU A 1 115 ? 13.045 -20.490 -17.659 1.00 38.31 115 LEU A N 1
ATOM 940 C CA . LEU A 1 115 ? 13.951 -21.331 -18.460 1.00 38.31 115 LEU A CA 1
ATOM 941 C C . LEU A 1 115 ? 14.290 -22.646 -17.758 1.00 38.31 115 LEU A C 1
ATOM 943 O O . LEU A 1 115 ? 14.549 -22.604 -16.535 1.00 38.31 115 LEU A O 1
#

Radius of gyration: 15.55 Å; chains: 1; bounding box: 36×48×31 Å